Protein AF-A0A7S6UBM3-F1 (afdb_monomer)

InterPro domains:
  IPR003298 Apical membrane antigen 1 [PF02430] (1-133)
  IPR003298 Apical membrane antigen 1 [PR01361] (18-36)
  IPR003298 Apical membrane antigen 1 [PR01361] (62-84)
  IPR003298 Apical membrane antigen 1 [PR01361] (91-119)

Mean predicted aligned error: 8.39 Å

Secondary structure (DSSP, 8-state):
-----SS-EEEE-SSHHHHHHHHHHHS---S-SS---SS-HHHHHHHHHHTT-HHHHHHHHS-TTGGG-GGG--TT-S--EEEEETTTTEEEEE-SPP------TTEEEEETTS-SS-------GGGGTTT--

pLDDT: mean 85.7, std 14.26, range [44.44, 98.56]

Solvent-accessible surface area (backbone atoms only — not comparable to full-atom values): 8074 Å² total; per-residue (Å²): 136,86,75,80,80,92,68,63,50,78,39,83,19,93,47,63,46,52,31,30,50,53,20,41,75,50,24,48,53,63,65,71,96,70,80,87,78,89,66,58,47,64,56,35,37,56,51,14,62,75,66,69,32,63,68,43,38,48,48,49,78,39,61,70,68,56,78,71,38,74,89,37,61,36,87,77,52,32,28,37,32,29,42,32,31,71,81,78,27,33,21,37,33,27,65,69,86,80,90,71,84,81,97,49,94,55,52,45,83,44,34,46,85,49,68,53,75,74,78,87,84,78,74,68,61,76,81,43,55,87,74,68,120

Radius of gyration: 20.8 Å; Cα contacts (8 Å, |Δi|>4): 170; chains: 1; bounding box: 45×37×54 Å

Sequence (133 aa):
NCEDIPHVNEFSANDLFECNKLVFELSASDQPKQYEQHLTDYEKIKEGFKNKNASMIKSAFLPTGAFKADRYKSHGQGYNWGNYNRKTQKCEIFNVKPTCLINNSSYIATTALSHPIEVEHNFPCSLYKDEIK

Nearest PDB structures (foldseek):
  9evn-assembly1_A  TM=9.167E-01  e=9.186E-17  Plasmodium falciparum
  2z8v-assembly1_A  TM=7.721E-01  e=7.585E-17  Plasmodium falciparum 3D7
  5nqf-assembly1_A  TM=9.873E-01  e=3.463E-13  Plasmodium falciparum Vietnam Oak-Knoll (FVO)
  3srj-assembly2_B  TM=9.909E-01  e=1.165E-12  Plasmodium falciparum 3D7
  5nqg-assembly1_A  TM=9.593E-01  e=1.398E-10  Plasmodium vivax Sal-1

Structure (mmCIF, N/CA/C/O backbone):
data_AF-A0A7S6UBM3-F1
#
_entry.id   AF-A0A7S6UBM3-F1
#
loop_
_atom_site.group_PDB
_atom_site.id
_atom_site.type_symbol
_atom_site.label_atom_id
_atom_site.label_alt_id
_atom_site.label_comp_id
_atom_site.label_asym_id
_atom_site.label_entity_id
_atom_site.label_seq_id
_atom_site.pdbx_PDB_ins_code
_atom_site.Cartn_x
_atom_site.Cartn_y
_atom_site.Cartn_z
_atom_site.occupancy
_atom_site.B_iso_or_equiv
_atom_site.auth_seq_id
_atom_site.auth_comp_id
_atom_site.auth_asym_id
_atom_site.auth_atom_id
_atom_site.pdbx_PDB_model_num
ATOM 1 N N . ASN A 1 1 ? 6.024 -15.809 -18.622 1.00 81.06 1 ASN A N 1
ATOM 2 C CA . ASN A 1 1 ? 6.581 -14.452 -18.793 1.00 81.06 1 ASN A CA 1
ATOM 3 C C . ASN A 1 1 ? 5.957 -13.564 -17.727 1.00 81.06 1 ASN A C 1
ATOM 5 O O . ASN A 1 1 ? 4.763 -13.724 -17.504 1.00 81.06 1 ASN A O 1
ATOM 9 N N . CYS A 1 2 ? 6.731 -12.724 -17.034 1.00 86.50 2 CYS A N 1
ATOM 10 C CA . CYS A 1 2 ? 6.186 -11.779 -16.050 1.00 86.50 2 CYS A CA 1
ATOM 11 C C . CYS A 1 2 ? 5.892 -10.452 -16.756 1.00 86.50 2 CYS A C 1
ATOM 13 O O . CYS A 1 2 ? 6.772 -9.924 -17.433 1.00 86.50 2 CYS A O 1
ATOM 15 N N . GLU A 1 3 ? 4.663 -9.959 -16.635 1.00 91.81 3 GLU A N 1
ATOM 16 C CA . GLU A 1 3 ? 4.183 -8.754 -17.317 1.00 91.81 3 GLU A CA 1
ATOM 17 C C . GLU A 1 3 ? 3.822 -7.667 -16.301 1.00 91.81 3 GLU A C 1
ATOM 19 O O . GLU A 1 3 ? 3.574 -7.956 -15.126 1.00 91.81 3 GLU A O 1
ATOM 24 N N . ASP A 1 4 ? 3.811 -6.417 -16.761 1.00 91.75 4 ASP A N 1
ATOM 25 C CA . ASP A 1 4 ? 3.434 -5.268 -15.942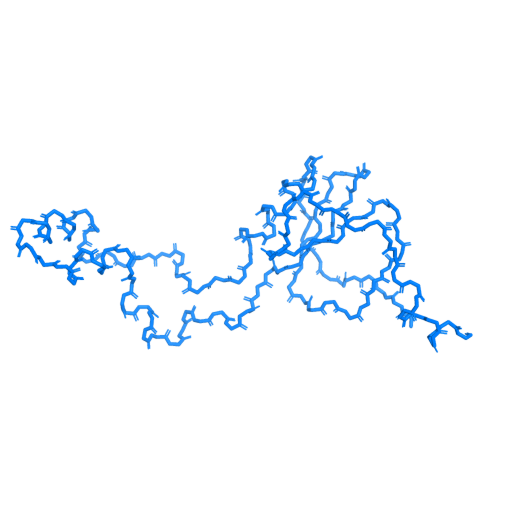 1.00 91.75 4 ASP A CA 1
ATOM 26 C C . ASP A 1 4 ? 1.966 -5.342 -15.495 1.00 91.75 4 ASP A C 1
ATOM 28 O O . ASP A 1 4 ? 1.117 -5.991 -16.114 1.00 91.75 4 ASP A O 1
ATOM 32 N N . ILE A 1 5 ? 1.644 -4.636 -14.409 1.00 94.12 5 ILE A N 1
ATOM 33 C CA . ILE A 1 5 ? 0.268 -4.550 -13.918 1.00 94.12 5 ILE A CA 1
ATOM 34 C C . ILE A 1 5 ? -0.579 -3.729 -14.911 1.00 94.12 5 ILE A C 1
ATOM 36 O O . ILE A 1 5 ? -0.249 -2.571 -15.160 1.00 94.12 5 ILE A O 1
ATOM 40 N N . PRO A 1 6 ? -1.702 -4.261 -15.441 1.00 87.69 6 PRO A N 1
ATOM 41 C CA . PRO A 1 6 ? -2.442 -3.603 -16.527 1.00 87.69 6 PRO A CA 1
ATOM 42 C C . PRO A 1 6 ? -3.066 -2.249 -16.165 1.00 87.69 6 PRO A C 1
ATOM 44 O O . PRO A 1 6 ? -3.206 -1.374 -17.018 1.00 87.69 6 PRO A O 1
ATOM 47 N N . HIS A 1 7 ? -3.485 -2.084 -14.908 1.00 92.38 7 HIS A N 1
ATOM 48 C CA . HIS A 1 7 ? -4.159 -0.882 -14.426 1.00 92.38 7 HIS A CA 1
ATOM 49 C C . HIS A 1 7 ? -3.550 -0.440 -13.098 1.00 92.38 7 HIS A C 1
ATOM 51 O O . HIS A 1 7 ? -3.675 -1.132 -12.086 1.00 92.38 7 HIS A O 1
ATOM 57 N N . VAL A 1 8 ? -2.914 0.730 -13.113 1.00 95.50 8 VAL A N 1
ATOM 58 C CA . VAL A 1 8 ? -2.301 1.364 -11.944 1.00 95.50 8 VAL A CA 1
ATOM 59 C C . VAL A 1 8 ? -2.774 2.810 -11.837 1.00 95.50 8 VAL A C 1
ATOM 61 O O . VAL A 1 8 ? -3.005 3.475 -12.847 1.00 95.50 8 VAL A O 1
ATOM 64 N N . ASN A 1 9 ? -2.903 3.301 -10.608 1.00 96.69 9 ASN A N 1
ATOM 65 C CA . ASN A 1 9 ? -3.085 4.721 -10.334 1.00 96.69 9 ASN A CA 1
ATOM 66 C C . ASN A 1 9 ? -1.727 5.314 -9.960 1.00 96.69 9 ASN A C 1
ATOM 68 O O . ASN A 1 9 ? -1.104 4.864 -8.999 1.00 96.69 9 ASN A O 1
ATOM 72 N N . GLU A 1 10 ? -1.267 6.309 -10.714 1.00 97.38 10 GLU A N 1
ATOM 73 C CA . GLU A 1 10 ? 0.030 6.940 -10.480 1.00 97.38 10 GLU A CA 1
ATOM 74 C C . GLU A 1 10 ? -0.102 8.172 -9.576 1.00 97.38 10 GLU A C 1
ATOM 76 O O . GLU A 1 10 ? -0.887 9.084 -9.841 1.00 97.38 10 GLU A O 1
ATOM 81 N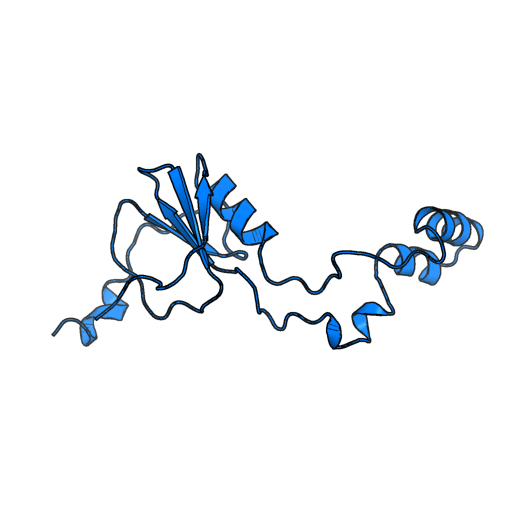 N . PHE A 1 11 ? 0.725 8.223 -8.535 1.00 97.94 11 PHE A N 1
ATOM 82 C CA . PHE A 1 11 ? 0.849 9.356 -7.622 1.00 97.94 11 PHE A CA 1
ATOM 83 C C . PHE A 1 11 ? 2.297 9.840 -7.574 1.00 97.94 11 PHE A C 1
ATOM 85 O O . PHE A 1 11 ? 3.229 9.062 -7.763 1.00 97.94 11 PHE A O 1
ATOM 92 N N . SER A 1 12 ? 2.513 11.125 -7.303 1.00 97.75 12 SER A N 1
ATOM 93 C CA . SER A 1 12 ? 3.859 11.628 -7.008 1.00 97.75 12 SER A CA 1
ATOM 94 C C . SER A 1 12 ? 4.252 11.260 -5.575 1.00 97.75 12 SER A C 1
ATOM 96 O O . SER A 1 12 ? 3.456 11.456 -4.659 1.00 97.75 12 SER A O 1
ATOM 98 N N . ALA A 1 13 ? 5.467 10.747 -5.392 1.00 97.62 13 ALA A N 1
ATOM 99 C CA . ALA A 1 13 ? 6.038 10.399 -4.094 1.00 97.62 13 ALA A CA 1
ATOM 100 C C . ALA A 1 13 ? 7.551 10.659 -4.106 1.00 97.62 13 ALA A C 1
ATOM 102 O O . ALA A 1 13 ? 8.285 10.099 -4.924 1.00 97.62 13 ALA A O 1
ATOM 103 N N . ASN A 1 14 ? 8.026 11.504 -3.197 1.00 97.25 14 ASN A N 1
ATOM 104 C CA . ASN A 1 14 ? 9.424 11.928 -3.139 1.00 97.25 14 ASN A CA 1
ATOM 105 C C . ASN A 1 14 ? 10.364 10.783 -2.748 1.00 97.25 14 ASN A C 1
ATOM 107 O O . ASN A 1 14 ? 11.500 10.736 -3.225 1.00 97.25 14 ASN A O 1
ATOM 111 N N . ASP A 1 15 ? 9.879 9.859 -1.917 1.00 97.62 15 ASP A N 1
ATOM 112 C CA . ASP A 1 15 ? 10.616 8.717 -1.385 1.00 97.62 15 ASP A CA 1
ATOM 113 C C . ASP A 1 15 ? 9.711 7.481 -1.175 1.00 97.62 15 ASP A C 1
ATOM 115 O O . ASP A 1 15 ? 8.503 7.489 -1.438 1.00 97.62 15 ASP A O 1
ATOM 119 N N . LEU A 1 16 ? 10.322 6.383 -0.712 1.00 97.81 16 LEU A N 1
ATOM 120 C CA . LEU A 1 16 ? 9.618 5.135 -0.404 1.00 97.81 16 LEU A CA 1
ATOM 121 C C . LEU A 1 16 ? 8.602 5.309 0.733 1.00 97.81 16 LEU A C 1
ATOM 123 O O . LEU A 1 16 ? 7.551 4.671 0.703 1.00 97.81 16 LEU A O 1
ATOM 127 N N . PHE A 1 17 ? 8.905 6.160 1.714 1.00 98.25 17 PHE A N 1
ATOM 128 C CA . PHE A 1 17 ? 8.049 6.392 2.871 1.00 98.25 17 PHE A CA 1
ATOM 129 C C . PHE A 1 17 ? 6.726 7.037 2.442 1.00 98.25 17 PHE A C 1
ATOM 131 O O . PHE A 1 17 ? 5.654 6.565 2.822 1.00 98.25 17 PHE A O 1
ATOM 138 N N . GLU A 1 18 ? 6.782 8.062 1.590 1.00 98.25 18 GLU A N 1
ATOM 139 C CA . GLU A 1 18 ? 5.599 8.699 1.014 1.00 98.25 18 GLU A CA 1
ATOM 140 C C . GLU A 1 18 ? 4.787 7.724 0.157 1.00 98.25 18 GLU A C 1
ATOM 142 O O . GLU A 1 18 ? 3.566 7.663 0.302 1.00 98.25 18 GLU A O 1
ATOM 147 N N . CYS A 1 19 ? 5.440 6.916 -0.687 1.00 98.50 19 CYS A N 1
ATOM 148 C CA . CYS A 1 19 ? 4.729 5.911 -1.479 1.00 98.50 19 CYS A CA 1
ATOM 149 C C . CYS A 1 19 ? 4.050 4.858 -0.587 1.00 98.50 19 CYS A C 1
ATOM 151 O O . CYS A 1 19 ? 2.872 4.561 -0.776 1.00 98.50 19 CYS A O 1
ATOM 153 N N . ASN A 1 20 ? 4.743 4.340 0.432 1.00 98.50 20 ASN A N 1
ATOM 154 C CA . ASN A 1 20 ? 4.168 3.385 1.382 1.00 98.50 20 ASN A CA 1
ATOM 155 C C . ASN A 1 20 ? 2.974 3.985 2.141 1.00 98.50 20 ASN A C 1
ATOM 157 O O . ASN A 1 20 ? 1.941 3.329 2.277 1.00 98.50 20 ASN A O 1
ATOM 161 N N . LYS A 1 21 ? 3.073 5.253 2.554 1.00 98.25 21 LYS A N 1
ATOM 162 C CA . LYS A 1 21 ? 1.971 5.983 3.189 1.00 98.25 21 LYS A CA 1
ATOM 163 C C . LYS A 1 21 ? 0.747 6.089 2.273 1.00 98.25 21 LYS A C 1
ATOM 165 O O . LYS A 1 21 ? -0.363 5.855 2.743 1.00 98.25 21 LYS A O 1
ATOM 170 N N . LEU A 1 22 ? 0.938 6.400 0.987 1.00 98.00 22 LEU A N 1
ATOM 171 C CA . LEU A 1 22 ? -0.154 6.457 0.005 1.00 98.00 22 LEU A CA 1
ATOM 172 C C . LEU A 1 22 ? -0.822 5.087 -0.185 1.00 98.00 22 LEU A C 1
ATOM 174 O O . LEU A 1 22 ? -2.049 5.000 -0.208 1.00 98.00 22 LEU A O 1
ATOM 178 N N . VAL A 1 23 ? -0.031 4.011 -0.272 1.00 97.94 23 VAL A N 1
ATOM 179 C CA . VAL A 1 23 ? -0.556 2.636 -0.352 1.00 97.94 23 VAL A CA 1
ATOM 180 C C . VAL A 1 23 ? -1.355 2.291 0.907 1.00 97.94 23 VAL A C 1
ATOM 182 O O . VAL A 1 23 ? -2.446 1.739 0.805 1.00 97.94 23 VAL A O 1
ATOM 185 N N . PHE A 1 24 ? -0.863 2.653 2.095 1.00 97.62 24 PHE A N 1
ATOM 186 C CA . PHE A 1 24 ? -1.573 2.429 3.356 1.00 97.62 24 PHE A CA 1
ATOM 187 C C . PHE A 1 24 ? -2.906 3.191 3.421 1.00 97.62 24 PHE A C 1
ATOM 189 O O . PHE A 1 24 ? -3.926 2.613 3.793 1.00 97.62 24 PHE A O 1
ATOM 196 N N . GLU A 1 25 ? -2.932 4.459 3.006 1.00 95.81 25 GLU A N 1
ATOM 197 C CA . GLU A 1 25 ? -4.144 5.291 3.008 1.00 95.81 25 GLU A CA 1
ATOM 198 C C . GLU A 1 25 ? -5.243 4.756 2.073 1.00 95.81 25 GLU A C 1
ATOM 200 O O . GLU A 1 25 ? -6.433 4.865 2.378 1.00 95.81 25 GLU A O 1
ATOM 205 N N . LEU A 1 26 ? -4.855 4.145 0.950 1.00 95.38 26 LEU A N 1
ATOM 206 C CA . LEU A 1 26 ? -5.773 3.578 -0.044 1.00 95.38 26 LEU A CA 1
ATOM 207 C C . LEU A 1 26 ? -6.064 2.080 0.162 1.00 95.38 26 LEU A C 1
ATOM 209 O O . LEU A 1 26 ? -6.846 1.488 -0.593 1.00 95.38 26 LEU A O 1
ATOM 213 N N . SER A 1 27 ? -5.442 1.465 1.166 1.00 96.38 27 SER A N 1
ATOM 214 C CA . SER A 1 27 ? -5.544 0.033 1.434 1.00 96.38 27 SER A CA 1
ATOM 215 C C . SER A 1 27 ? -6.941 -0.400 1.888 1.00 96.38 27 SER A C 1
ATOM 217 O O . SER A 1 27 ? -7.860 0.401 2.086 1.00 96.38 27 SER A O 1
ATOM 219 N N . ALA A 1 28 ? -7.115 -1.713 2.019 1.00 94.31 28 ALA A N 1
ATOM 220 C CA . ALA A 1 28 ? -8.326 -2.309 2.556 1.00 94.31 28 ALA A CA 1
ATOM 221 C C . ALA A 1 28 ? -8.679 -1.710 3.933 1.00 94.31 28 ALA A C 1
ATOM 223 O O . ALA A 1 28 ? -7.867 -1.723 4.856 1.00 94.31 28 ALA A O 1
ATOM 224 N N . SER A 1 29 ? -9.906 -1.207 4.077 1.00 90.00 29 SER A N 1
ATOM 225 C CA . SER A 1 29 ? -10.392 -0.602 5.317 1.00 90.00 29 SER A CA 1
ATOM 226 C C . SER A 1 29 ? -11.764 -1.147 5.673 1.00 90.00 29 SER A C 1
ATOM 228 O O . SER A 1 29 ? -12.679 -1.128 4.850 1.00 90.00 29 SER A O 1
ATOM 230 N N . ASP A 1 30 ? -11.900 -1.593 6.921 1.00 85.56 30 ASP A N 1
ATOM 231 C CA . ASP A 1 30 ? -13.167 -2.082 7.471 1.00 85.56 30 ASP A CA 1
ATOM 232 C C . ASP A 1 30 ? -14.024 -0.953 8.079 1.00 85.56 30 ASP A C 1
ATOM 234 O O . ASP A 1 30 ? -15.060 -1.178 8.713 1.00 85.56 30 ASP A O 1
ATOM 238 N N . GLN A 1 31 ? -13.559 0.290 7.933 1.00 76.00 31 GLN A N 1
ATOM 239 C CA . GLN A 1 31 ? -14.156 1.466 8.540 1.00 76.00 31 GLN A CA 1
ATOM 240 C C . GLN A 1 31 ? -14.956 2.261 7.495 1.00 76.00 31 GLN A C 1
ATOM 242 O O . GLN A 1 31 ? -14.427 2.596 6.431 1.00 76.00 31 GLN A O 1
ATOM 247 N N . PRO A 1 32 ? -16.222 2.623 7.774 1.00 71.88 32 PRO A N 1
ATOM 248 C CA . PRO A 1 32 ? -16.971 3.507 6.890 1.00 71.88 32 PRO A CA 1
ATOM 249 C C . PRO A 1 32 ? -16.308 4.890 6.814 1.00 71.88 32 PRO A C 1
ATOM 251 O O . PRO A 1 32 ? -15.922 5.458 7.832 1.00 71.88 32 PRO A O 1
ATOM 254 N N . LYS A 1 33 ? -16.231 5.469 5.606 1.00 66.12 33 LYS A N 1
ATOM 255 C CA . LYS A 1 33 ? -15.671 6.820 5.387 1.00 66.12 33 LYS A CA 1
ATOM 256 C C . LYS A 1 33 ? -16.503 7.941 6.024 1.00 66.12 33 LYS A C 1
ATOM 258 O O . LYS A 1 33 ? -15.998 9.041 6.220 1.00 66.12 33 LYS A O 1
ATOM 263 N N . GLN A 1 34 ? -17.777 7.680 6.313 1.00 61.09 34 GLN A N 1
ATOM 264 C CA . GLN A 1 34 ? -18.697 8.616 6.952 1.00 61.09 34 GLN A CA 1
ATOM 265 C C . GLN A 1 34 ? -19.436 7.906 8.083 1.00 61.09 34 GLN A C 1
ATOM 267 O O . GLN A 1 34 ? -19.985 6.821 7.889 1.00 61.09 34 GLN A O 1
ATOM 272 N N . TYR A 1 35 ? -19.447 8.529 9.257 1.00 59.34 35 TYR A N 1
ATOM 273 C CA . TYR A 1 35 ? -20.178 8.052 10.425 1.00 59.34 35 TYR A CA 1
ATOM 274 C C . TYR A 1 35 ? -21.526 8.765 10.531 1.00 59.34 35 TYR A C 1
ATOM 276 O O . TYR A 1 35 ? -21.574 9.994 10.502 1.00 59.34 35 TYR A O 1
ATOM 284 N N . GLU A 1 36 ? -22.617 8.010 10.681 1.00 55.22 36 GLU A N 1
ATOM 285 C CA . GLU A 1 36 ? -23.931 8.584 10.988 1.00 55.22 36 GLU A CA 1
ATOM 286 C C . GLU A 1 36 ? -23.935 9.137 12.425 1.00 55.22 36 GLU A C 1
ATOM 288 O O . GLU A 1 36 ? -23.714 8.412 13.400 1.00 55.22 36 GLU A O 1
ATOM 293 N N . GLN A 1 37 ? -24.161 10.446 12.561 1.00 56.69 37 GLN A N 1
ATOM 294 C CA . GLN A 1 37 ? -24.212 11.149 13.843 1.00 56.69 37 GLN A CA 1
ATOM 295 C C . GLN A 1 37 ? -25.637 11.150 14.409 1.00 56.69 37 GLN A C 1
ATOM 297 O O . GLN A 1 37 ? -26.474 11.944 13.990 1.00 56.69 37 GLN A O 1
ATOM 302 N N . HIS A 1 38 ? -25.896 10.316 15.418 1.00 57.25 38 HIS A N 1
ATOM 303 C CA . HIS A 1 38 ? -27.072 10.471 16.293 1.00 57.25 38 HIS A CA 1
ATOM 304 C C . HIS A 1 38 ? -26.722 11.003 17.699 1.00 57.25 38 HIS A C 1
ATOM 306 O O . HIS A 1 38 ? -27.592 11.519 18.389 1.00 57.25 38 HIS A O 1
ATOM 312 N N . LEU A 1 39 ? -25.449 10.927 18.100 1.00 59.62 39 LEU A N 1
ATOM 313 C CA . LEU A 1 39 ? -24.829 11.563 19.273 1.00 59.62 39 LEU A CA 1
ATOM 314 C C . LEU A 1 39 ? -23.359 11.757 18.919 1.00 59.62 39 LEU A C 1
ATOM 316 O O . LEU A 1 39 ? -22.743 10.826 18.386 1.00 59.62 39 LEU A O 1
ATOM 320 N N . THR A 1 40 ? -22.794 12.929 19.195 1.00 70.12 40 THR A N 1
ATOM 321 C CA . THR A 1 40 ? -21.370 13.138 18.928 1.00 70.12 40 THR A CA 1
ATOM 322 C C . THR A 1 40 ? -20.549 12.253 19.866 1.00 70.12 40 THR A C 1
ATOM 324 O O . THR A 1 40 ? -20.905 12.052 21.030 1.00 70.12 40 THR A O 1
ATOM 327 N N . ASP A 1 41 ? -19.438 11.699 19.385 1.00 72.38 41 ASP A N 1
ATOM 328 C CA . ASP A 1 41 ? -18.595 10.825 20.213 1.00 72.38 41 ASP A CA 1
ATOM 329 C C . ASP A 1 41 ? -18.081 11.547 21.469 1.00 72.38 41 ASP A C 1
ATOM 331 O O . ASP A 1 41 ? -17.906 10.937 22.523 1.00 72.38 41 ASP A O 1
ATOM 335 N N . TYR A 1 42 ? -17.970 12.875 21.400 1.00 77.69 42 TYR A N 1
ATOM 336 C CA . TYR A 1 42 ? -17.681 13.739 22.538 1.00 77.69 42 TYR A CA 1
ATOM 337 C C . TYR A 1 42 ? -18.724 13.642 23.666 1.00 77.69 42 TYR A C 1
ATOM 339 O O . TYR A 1 42 ? -18.358 13.527 24.837 1.00 77.69 42 TYR A O 1
ATOM 347 N N . GLU A 1 43 ? -20.019 13.646 23.341 1.00 80.38 43 GLU A N 1
ATOM 348 C CA . GLU A 1 43 ? -21.099 13.534 24.331 1.00 80.38 43 GLU A CA 1
ATOM 349 C C . GLU A 1 43 ? -21.106 12.151 24.985 1.00 80.38 43 GLU A C 1
ATOM 351 O O . GLU A 1 43 ? -21.169 12.055 26.212 1.00 80.38 43 GLU A O 1
ATOM 356 N N . LYS A 1 44 ? -20.915 11.087 24.191 1.00 77.25 44 LYS A N 1
ATOM 357 C CA . LYS A 1 44 ? -20.785 9.711 24.704 1.00 77.25 44 LYS A CA 1
ATOM 358 C C . LYS A 1 44 ? -19.601 9.567 25.658 1.00 77.25 44 LYS A C 1
ATOM 360 O O . LYS A 1 44 ? -19.715 8.903 26.686 1.00 77.25 44 LYS A O 1
ATOM 365 N N . ILE A 1 45 ? -18.463 10.187 25.345 1.00 83.12 45 ILE A N 1
ATOM 366 C CA . ILE A 1 45 ? -17.280 10.164 26.213 1.00 83.12 45 ILE A CA 1
ATOM 367 C C . ILE A 1 45 ? -17.569 10.926 27.510 1.00 83.12 45 ILE A C 1
ATOM 369 O O . ILE A 1 45 ? -17.359 10.389 28.598 1.00 83.12 45 ILE A O 1
ATOM 373 N N . LYS A 1 46 ? -18.096 12.152 27.414 1.00 86.00 46 LYS A N 1
ATOM 374 C CA . LYS A 1 46 ? -18.385 13.007 28.573 1.00 86.00 46 LYS A CA 1
ATOM 375 C C . LYS A 1 46 ? -19.390 12.359 29.529 1.00 86.00 46 LYS A C 1
ATOM 377 O O . LYS A 1 46 ?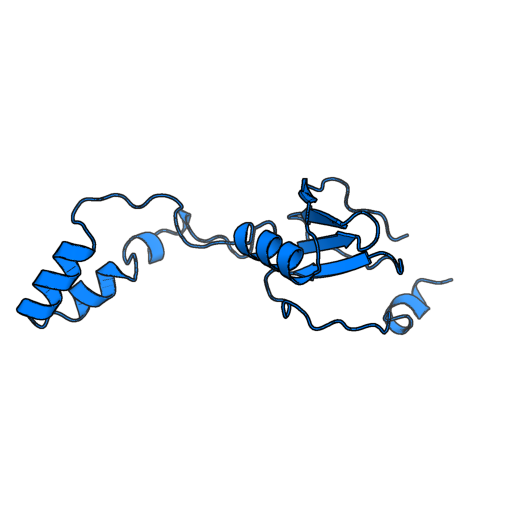 -19.145 12.309 30.736 1.00 86.00 46 LYS A O 1
ATOM 382 N N . GLU A 1 47 ? -20.496 11.835 29.008 1.00 84.19 47 GLU A N 1
ATOM 383 C CA . GLU A 1 47 ? -21.500 11.134 29.812 1.00 84.19 47 GLU A CA 1
ATOM 384 C C . GLU A 1 47 ? -21.007 9.770 30.295 1.00 84.19 47 GLU A C 1
ATOM 386 O O . GLU A 1 47 ? -21.256 9.396 31.441 1.00 84.19 47 GLU A O 1
ATOM 391 N N . GLY A 1 48 ? -20.247 9.053 29.468 1.00 85.06 48 GLY A N 1
ATOM 392 C CA . GLY A 1 48 ? -19.640 7.778 29.824 1.00 85.06 48 GLY A CA 1
ATOM 393 C C . GLY A 1 48 ? -18.690 7.897 31.015 1.00 85.06 48 GLY A C 1
ATOM 394 O O . GLY A 1 48 ? -18.785 7.101 31.950 1.00 85.06 48 GLY A O 1
ATOM 395 N N . PHE A 1 49 ? -17.834 8.923 31.044 1.00 87.44 49 PHE A N 1
ATOM 396 C CA . PHE A 1 49 ? -16.970 9.206 32.195 1.00 87.44 49 PHE A CA 1
ATOM 397 C C . PHE A 1 49 ? -17.774 9.651 33.421 1.00 87.44 49 PHE A C 1
ATOM 399 O O . PHE A 1 49 ? -17.542 9.130 34.514 1.00 87.44 49 PHE A O 1
ATOM 406 N N . LYS A 1 50 ? -18.758 10.547 33.247 1.00 91.12 50 LYS A N 1
ATOM 407 C CA . LYS A 1 50 ? -19.633 11.016 34.338 1.00 91.12 50 LYS A CA 1
ATOM 408 C C . LYS A 1 50 ? -20.380 9.861 35.016 1.00 91.12 50 LYS A C 1
ATOM 410 O O . LYS A 1 50 ? -20.472 9.827 36.240 1.00 91.12 50 LYS A O 1
ATOM 415 N N . ASN A 1 51 ? -20.870 8.906 34.228 1.00 90.19 51 ASN A N 1
ATOM 416 C CA . ASN A 1 51 ? -21.705 7.798 34.693 1.00 90.19 51 ASN A CA 1
ATOM 417 C C . ASN A 1 51 ? -20.916 6.498 34.943 1.00 90.19 51 ASN A C 1
ATOM 419 O O . ASN A 1 51 ? -21.525 5.461 35.197 1.00 90.19 51 ASN A O 1
ATOM 423 N N . LYS A 1 52 ? -19.576 6.523 34.844 1.00 88.06 52 LYS A N 1
ATOM 424 C CA . LYS A 1 52 ? -18.699 5.332 34.911 1.00 88.06 52 LYS A CA 1
ATOM 425 C C . LYS A 1 52 ? -19.132 4.204 33.957 1.00 88.06 52 LYS A C 1
ATOM 427 O O . LYS A 1 52 ? -18.950 3.021 34.241 1.00 88.06 52 LYS A O 1
ATOM 432 N N . ASN A 1 53 ? -19.693 4.563 32.802 1.00 85.25 53 ASN A N 1
ATOM 433 C CA . ASN A 1 53 ? -20.170 3.620 31.799 1.00 85.25 53 ASN A CA 1
ATOM 434 C C . ASN A 1 53 ? -19.068 3.327 30.770 1.00 85.25 53 ASN A C 1
ATOM 436 O O . ASN A 1 53 ? -18.963 3.971 29.724 1.00 85.25 53 ASN A O 1
ATOM 440 N N . ALA A 1 54 ? -18.260 2.306 31.060 1.00 83.75 54 ALA A N 1
ATOM 441 C CA . ALA A 1 54 ? -17.177 1.868 30.182 1.00 83.75 54 ALA A CA 1
ATOM 442 C C . ALA A 1 54 ? -17.662 1.432 28.788 1.00 83.75 54 ALA A C 1
ATOM 444 O O . ALA A 1 54 ? -16.933 1.593 27.813 1.00 83.75 54 ALA A O 1
ATOM 445 N N . SER A 1 55 ? -18.884 0.901 28.669 1.00 81.00 55 SER A N 1
ATOM 446 C CA . SER A 1 55 ? -19.446 0.504 27.372 1.00 81.00 55 SER A CA 1
ATOM 447 C C . SER A 1 55 ? -19.707 1.717 26.482 1.00 81.00 55 SER A C 1
ATOM 449 O O . SER A 1 55 ? -19.423 1.676 25.287 1.00 81.00 55 SER A O 1
ATOM 451 N N . MET A 1 56 ? -20.209 2.807 27.066 1.00 76.44 56 MET A N 1
ATOM 452 C CA . MET A 1 56 ? -20.477 4.053 26.350 1.00 76.44 56 MET A CA 1
ATOM 453 C C . MET A 1 56 ? -19.176 4.707 25.867 1.00 76.44 56 MET A C 1
ATOM 455 O O . MET A 1 56 ? -19.076 5.059 24.694 1.00 76.44 56 MET A O 1
ATOM 459 N N . ILE A 1 57 ? -18.145 4.745 26.721 1.00 78.38 57 ILE A N 1
ATOM 460 C CA . ILE A 1 57 ? -16.803 5.227 26.351 1.00 78.38 57 ILE A CA 1
ATOM 461 C C . ILE A 1 57 ? -16.231 4.385 25.203 1.00 78.38 57 ILE A C 1
ATOM 463 O O . ILE A 1 57 ? -15.782 4.931 24.202 1.00 78.38 57 ILE A O 1
ATOM 467 N N . LYS A 1 58 ? -16.295 3.049 25.300 1.00 79.25 58 LYS A N 1
ATOM 468 C CA . LYS A 1 58 ? -15.797 2.149 24.245 1.00 79.25 58 LYS A CA 1
ATOM 469 C C . LYS A 1 58 ? -16.538 2.336 22.920 1.00 79.25 58 LYS A C 1
ATOM 471 O O . LYS A 1 58 ? -15.906 2.303 21.872 1.00 79.25 58 LYS A O 1
ATOM 476 N N . SER A 1 59 ? -17.849 2.571 22.958 1.00 75.56 59 SER A N 1
ATOM 477 C CA . SER A 1 59 ? -18.672 2.753 21.753 1.00 75.56 59 SER A CA 1
ATOM 478 C C . SER A 1 59 ? -18.424 4.062 20.995 1.00 75.56 59 SER A C 1
ATOM 480 O O . SER A 1 59 ? -18.847 4.183 19.850 1.00 75.56 59 SER A O 1
ATOM 482 N N . ALA A 1 60 ? -17.758 5.034 21.624 1.00 76.12 60 ALA A N 1
ATOM 483 C CA . ALA A 1 60 ? -17.333 6.268 20.967 1.00 76.12 60 ALA A CA 1
ATOM 484 C C . ALA A 1 60 ? -16.107 6.051 20.061 1.00 76.12 60 ALA A C 1
ATOM 486 O O . ALA A 1 60 ? -15.926 6.772 19.091 1.00 76.12 60 ALA A O 1
ATOM 487 N N . PHE A 1 61 ? -15.276 5.046 20.359 1.00 75.88 61 PHE A N 1
ATOM 488 C CA . PHE A 1 61 ? -14.090 4.704 19.561 1.00 75.88 61 PHE A CA 1
ATOM 489 C C . PHE A 1 61 ? -14.308 3.480 18.667 1.00 75.88 61 PHE A C 1
ATOM 491 O O . PHE A 1 61 ? -13.666 3.338 17.632 1.00 75.88 61 PHE A O 1
ATOM 498 N N . LEU A 1 62 ? -15.204 2.578 19.073 1.00 73.75 62 LEU A N 1
ATOM 499 C CA . LEU A 1 62 ? -15.528 1.355 18.351 1.00 73.75 62 LEU A CA 1
ATOM 500 C C . LEU A 1 62 ? -16.964 1.447 17.829 1.00 73.75 62 LEU A C 1
ATOM 502 O O . LEU A 1 62 ? -17.897 1.366 18.635 1.00 73.75 62 LEU A O 1
ATOM 506 N N . PRO A 1 63 ? -17.181 1.564 16.508 1.00 65.56 63 PRO A N 1
ATOM 507 C CA . PRO A 1 63 ? -18.520 1.581 15.931 1.00 65.56 63 PR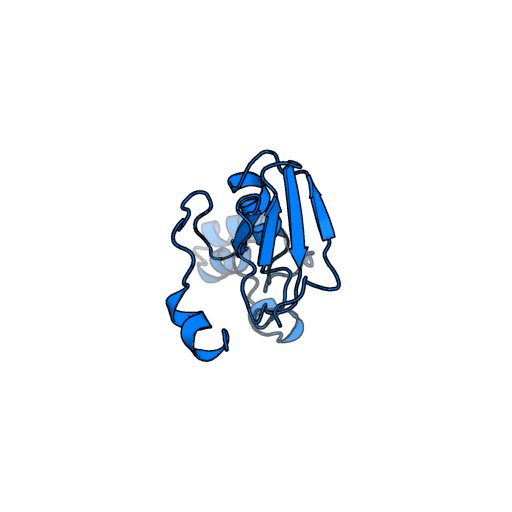O A CA 1
ATOM 508 C C . PRO A 1 63 ? -19.156 0.187 16.034 1.00 65.56 63 PRO A C 1
ATOM 510 O O . PRO A 1 63 ? -19.127 -0.612 15.102 1.00 65.56 63 PRO A O 1
ATOM 513 N N . THR A 1 64 ? -19.744 -0.122 17.191 1.00 60.12 64 THR A N 1
ATOM 514 C CA . THR A 1 64 ? -20.319 -1.437 17.535 1.00 60.12 64 THR A CA 1
ATOM 515 C C . THR A 1 64 ? -21.386 -1.919 16.548 1.00 60.12 64 THR A C 1
ATOM 517 O O . THR A 1 64 ? -21.556 -3.127 16.381 1.00 60.12 64 THR A O 1
ATOM 520 N N . GLY A 1 65 ? -22.076 -0.996 15.868 1.00 56.38 65 GLY A N 1
ATOM 521 C CA . GLY A 1 65 ? -22.997 -1.295 14.767 1.00 56.38 65 GLY A CA 1
ATOM 522 C C . GLY A 1 65 ? -22.297 -1.666 13.453 1.00 56.38 65 GLY A C 1
ATOM 523 O O . GLY A 1 65 ? -22.738 -2.593 12.779 1.00 56.38 65 GLY A O 1
ATOM 524 N N . ALA A 1 66 ? -21.172 -1.021 13.121 1.00 52.66 66 ALA A N 1
ATOM 525 C CA . ALA A 1 66 ? -20.394 -1.321 11.915 1.00 52.66 66 ALA A CA 1
ATOM 526 C C . ALA A 1 66 ? -19.715 -2.698 12.002 1.00 52.66 66 ALA A C 1
ATOM 528 O O . ALA A 1 66 ? -19.708 -3.430 11.021 1.00 52.66 66 ALA A O 1
ATOM 529 N N . PHE A 1 67 ? -19.265 -3.110 13.195 1.00 53.50 67 PHE A N 1
ATOM 530 C CA . PHE A 1 67 ? -18.717 -4.458 13.426 1.00 53.50 67 PHE A CA 1
ATOM 531 C C . PHE A 1 67 ? -19.722 -5.595 13.173 1.00 53.50 67 PHE A C 1
ATOM 533 O O . PHE A 1 67 ? -19.315 -6.720 12.883 1.00 53.50 67 PHE A O 1
ATOM 540 N N . LYS A 1 68 ? -21.030 -5.328 13.302 1.00 53.50 68 LYS A N 1
ATOM 541 C CA . LYS A 1 68 ? -22.096 -6.325 13.101 1.00 53.50 68 LYS A CA 1
ATOM 542 C C . LYS A 1 68 ? -22.621 -6.379 11.667 1.00 53.50 68 LYS A C 1
ATOM 544 O O . LYS A 1 68 ? -23.295 -7.344 11.323 1.00 53.50 68 LYS A O 1
ATOM 549 N N . ALA A 1 69 ? -22.335 -5.372 10.845 1.00 60.16 69 ALA A N 1
ATOM 550 C CA . ALA A 1 69 ? -22.776 -5.321 9.461 1.00 60.16 69 ALA A CA 1
ATOM 551 C C . ALA A 1 69 ? -21.646 -5.800 8.539 1.00 60.16 69 ALA A C 1
ATOM 553 O O . ALA A 1 69 ? -20.634 -5.120 8.390 1.00 60.16 69 ALA A O 1
ATOM 554 N N . ASP A 1 70 ? -21.840 -6.934 7.857 1.00 65.19 70 ASP A N 1
ATOM 555 C CA . ASP A 1 70 ? -20.887 -7.446 6.851 1.00 65.19 70 ASP A CA 1
ATOM 556 C C . ASP A 1 70 ? -20.601 -6.442 5.723 1.00 65.19 70 ASP A C 1
ATOM 558 O O . ASP A 1 70 ? -19.586 -6.534 5.044 1.00 65.19 70 ASP A O 1
ATOM 562 N N . ARG A 1 71 ? -21.463 -5.431 5.566 1.00 68.69 71 ARG A N 1
ATOM 563 C CA . ARG A 1 71 ? -21.353 -4.371 4.560 1.00 68.69 71 ARG A CA 1
ATOM 564 C C . ARG A 1 71 ? -20.031 -3.595 4.600 1.00 68.69 71 ARG A C 1
ATOM 566 O O . ARG A 1 71 ? -19.639 -3.062 3.568 1.00 68.69 71 ARG A O 1
ATOM 573 N N . TYR A 1 72 ? -19.382 -3.491 5.759 1.00 73.00 72 TYR A N 1
ATOM 574 C CA . TYR A 1 72 ? -18.144 -2.717 5.901 1.00 73.00 72 TYR A CA 1
ATOM 575 C C . TYR A 1 72 ? -16.887 -3.580 5.954 1.00 73.00 72 TYR A C 1
ATOM 577 O O . TYR A 1 72 ? -15.808 -3.027 6.069 1.00 73.00 72 TYR A O 1
ATOM 585 N N . LYS A 1 73 ? -16.991 -4.909 5.853 1.00 84.06 73 LYS A N 1
ATOM 586 C CA . LYS A 1 73 ? -15.817 -5.789 5.857 1.00 84.06 73 LYS A CA 1
ATOM 587 C C . LYS A 1 73 ? -15.164 -5.775 4.477 1.00 84.06 73 LYS A C 1
ATOM 589 O O . LYS A 1 73 ? -15.750 -6.233 3.500 1.00 84.06 73 LYS A O 1
ATOM 594 N N . SER A 1 74 ? -13.934 -5.283 4.399 1.00 88.38 74 SER A N 1
ATOM 595 C CA . SER A 1 74 ? -13.139 -5.245 3.167 1.00 88.38 74 SER A CA 1
ATOM 596 C C . SER A 1 74 ? -12.715 -6.635 2.698 1.00 88.38 74 SER A C 1
ATOM 598 O O . SER A 1 74 ? -12.447 -6.834 1.517 1.00 88.38 74 SER A O 1
ATOM 600 N N . HIS A 1 75 ? -12.601 -7.598 3.621 1.00 92.06 75 HIS A N 1
ATOM 601 C CA . HIS A 1 75 ? -12.015 -8.916 3.358 1.00 92.06 75 HIS A CA 1
ATOM 602 C C . HIS A 1 75 ? -10.608 -8.834 2.733 1.00 92.06 75 HIS A C 1
ATOM 604 O O . HIS A 1 75 ? -10.219 -9.690 1.938 1.00 92.06 75 HIS A O 1
ATOM 610 N N . GLY A 1 76 ? -9.850 -7.785 3.074 1.00 92.06 76 GLY A N 1
ATOM 611 C CA . GLY A 1 76 ? -8.531 -7.524 2.504 1.00 92.06 76 GLY A CA 1
ATOM 612 C C . GLY A 1 76 ? -8.565 -6.989 1.070 1.00 92.06 76 GLY A C 1
ATOM 613 O O . GLY A 1 76 ? -7.514 -6.889 0.446 1.00 92.06 76 GLY A O 1
ATOM 614 N N . GLN A 1 77 ? -9.732 -6.636 0.525 1.00 93.25 77 GLN A N 1
ATOM 615 C CA . GLN A 1 77 ? -9.846 -6.011 -0.792 1.00 93.25 77 GLN A CA 1
ATOM 616 C C . GLN A 1 77 ? -9.578 -4.507 -0.692 1.00 93.25 77 GLN A C 1
ATOM 618 O O . GLN A 1 77 ? -10.251 -3.787 0.043 1.00 93.25 77 GLN A O 1
ATOM 623 N N . GLY A 1 78 ? -8.591 -4.033 -1.448 1.00 94.31 78 GLY A N 1
ATOM 624 C CA . GLY A 1 78 ? -8.173 -2.636 -1.454 1.00 94.31 78 GLY A CA 1
ATOM 625 C C . GLY A 1 78 ? -6.946 -2.421 -2.332 1.00 94.31 78 GLY A C 1
ATOM 626 O O . GLY A 1 78 ? -6.418 -3.366 -2.923 1.00 94.31 78 GLY A O 1
ATOM 627 N N . TYR A 1 79 ? -6.491 -1.174 -2.419 1.00 97.50 79 TYR A N 1
ATOM 628 C CA . TYR A 1 79 ? -5.264 -0.814 -3.126 1.00 97.50 79 TYR A CA 1
ATOM 629 C C . TYR A 1 79 ? -4.051 -1.122 -2.243 1.00 97.50 79 TYR A C 1
ATOM 631 O O . TYR A 1 79 ? -3.440 -0.238 -1.655 1.00 97.50 79 TYR A O 1
ATOM 639 N N . ASN A 1 80 ? -3.760 -2.411 -2.080 1.00 98.19 80 ASN A N 1
ATOM 640 C CA . ASN A 1 80 ? -2.834 -2.895 -1.054 1.00 98.19 80 ASN A CA 1
ATOM 641 C C . ASN A 1 80 ? -1.370 -2.946 -1.503 1.00 98.19 80 ASN A C 1
ATOM 643 O O . ASN A 1 80 ? -0.498 -3.247 -0.684 1.00 98.19 80 ASN A O 1
ATOM 647 N N . TRP A 1 81 ? -1.102 -2.709 -2.786 1.00 98.56 81 TRP A N 1
ATOM 648 C CA . TRP A 1 81 ? 0.212 -2.873 -3.399 1.00 98.56 81 TRP A CA 1
ATOM 649 C C . TRP A 1 81 ? 0.612 -1.604 -4.144 1.00 98.56 81 TRP A C 1
ATOM 651 O O . TRP A 1 81 ? -0.234 -0.935 -4.741 1.00 98.56 81 TRP A O 1
ATOM 661 N N . GLY A 1 82 ? 1.908 -1.302 -4.134 1.00 98.12 82 GLY A N 1
ATOM 662 C CA . GLY A 1 82 ? 2.470 -0.210 -4.911 1.00 98.12 82 GLY A CA 1
ATOM 663 C C . GLY A 1 82 ? 3.873 -0.508 -5.428 1.00 98.12 82 GLY A C 1
ATOM 664 O O . GLY A 1 82 ? 4.677 -1.152 -4.752 1.00 98.12 82 GLY A O 1
ATOM 665 N N . ASN A 1 83 ? 4.173 0.003 -6.618 1.00 98.38 83 ASN A N 1
ATOM 666 C CA . ASN A 1 83 ? 5.510 0.018 -7.198 1.00 98.38 83 ASN A CA 1
ATOM 667 C C . ASN A 1 83 ? 6.055 1.448 -7.130 1.00 98.38 83 ASN A C 1
ATOM 669 O O . ASN A 1 83 ? 5.544 2.360 -7.781 1.00 98.38 83 ASN A O 1
ATOM 673 N N . TYR A 1 84 ? 7.092 1.659 -6.322 1.00 98.44 84 TYR A N 1
ATOM 674 C CA . TYR A 1 84 ? 7.751 2.952 -6.197 1.00 98.44 84 TYR A CA 1
ATOM 675 C C . TYR A 1 84 ? 8.902 3.073 -7.196 1.00 98.44 84 TYR A C 1
ATOM 677 O O . TYR A 1 84 ? 9.903 2.364 -7.077 1.00 98.44 84 TYR A O 1
ATOM 685 N N . ASN A 1 85 ? 8.796 3.998 -8.147 1.00 97.94 85 ASN A N 1
ATOM 686 C CA . ASN A 1 85 ? 9.857 4.330 -9.087 1.00 97.94 85 ASN A CA 1
ATOM 687 C C . ASN A 1 85 ? 10.735 5.457 -8.527 1.00 97.94 85 ASN A C 1
ATOM 689 O O . ASN A 1 85 ? 10.353 6.630 -8.495 1.00 97.94 85 ASN A O 1
ATOM 693 N N . ARG A 1 86 ? 11.966 5.107 -8.149 1.00 96.69 86 ARG A N 1
ATOM 694 C CA . ARG A 1 86 ? 12.943 6.029 -7.549 1.00 96.69 86 ARG A CA 1
ATOM 695 C C . ARG A 1 86 ? 13.467 7.082 -8.524 1.00 96.69 86 ARG A C 1
ATOM 697 O O . ARG A 1 86 ? 13.999 8.094 -8.083 1.00 96.69 86 ARG A O 1
ATOM 704 N N . LYS A 1 87 ? 13.388 6.829 -9.836 1.00 97.12 87 LYS A N 1
ATOM 705 C CA . LYS A 1 87 ? 13.894 7.747 -10.870 1.00 97.12 87 LYS A CA 1
ATOM 706 C C . LYS A 1 87 ? 12.880 8.826 -11.211 1.00 97.12 87 LYS A C 1
ATOM 708 O O . LYS A 1 87 ? 13.261 9.976 -11.383 1.00 97.12 87 LYS A O 1
ATOM 713 N N . THR A 1 88 ? 11.613 8.448 -11.335 1.00 97.62 88 THR A N 1
ATOM 714 C CA . THR A 1 88 ? 10.533 9.380 -11.684 1.00 97.62 88 THR A CA 1
ATOM 715 C C . THR A 1 88 ? 9.838 9.964 -10.459 1.00 97.62 88 THR A C 1
ATOM 717 O O . THR A 1 88 ? 9.054 10.896 -10.615 1.00 97.62 88 THR A O 1
ATOM 720 N N . GLN A 1 89 ? 10.129 9.443 -9.258 1.00 97.94 89 GLN A N 1
ATOM 721 C CA . GLN A 1 89 ? 9.461 9.816 -8.006 1.00 97.94 89 GLN A CA 1
ATOM 722 C C . GLN A 1 89 ? 7.945 9.597 -8.098 1.00 97.94 89 GLN A C 1
ATOM 724 O O . GLN A 1 89 ? 7.131 10.444 -7.723 1.00 97.94 89 GLN A O 1
ATOM 729 N N . LYS A 1 90 ? 7.572 8.440 -8.655 1.00 98.31 90 LYS A N 1
ATOM 730 C CA . LYS A 1 90 ? 6.185 8.019 -8.863 1.00 98.31 90 LYS A CA 1
ATOM 731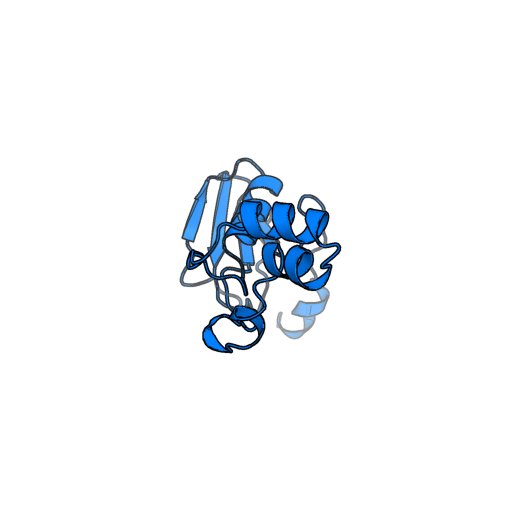 C C . LYS A 1 90 ? 5.874 6.749 -8.089 1.00 98.31 90 LYS A C 1
ATOM 733 O O . LYS A 1 90 ? 6.711 5.859 -7.981 1.00 98.31 90 LYS A O 1
ATOM 738 N N . CYS A 1 91 ? 4.664 6.684 -7.557 1.00 98.38 91 CYS A N 1
ATOM 739 C CA . CYS A 1 91 ? 4.106 5.551 -6.841 1.00 98.38 91 CYS A CA 1
ATOM 740 C C . CYS A 1 91 ? 2.919 5.018 -7.647 1.00 98.38 91 CYS A C 1
ATOM 742 O O . CYS A 1 91 ? 1.891 5.687 -7.763 1.00 98.38 91 CYS A O 1
ATOM 744 N N . GLU A 1 92 ? 3.080 3.840 -8.237 1.00 98.44 92 GLU A N 1
ATOM 745 C CA . GLU A 1 92 ? 2.060 3.162 -9.035 1.00 98.44 92 GLU A CA 1
ATOM 746 C C . GLU A 1 92 ? 1.284 2.213 -8.117 1.00 98.44 92 GLU A C 1
ATOM 748 O O . GLU A 1 92 ? 1.800 1.169 -7.721 1.00 98.44 92 GLU A O 1
ATOM 753 N N . ILE A 1 93 ? 0.060 2.576 -7.740 1.00 98.38 93 ILE A N 1
ATOM 754 C CA . ILE A 1 93 ? -0.737 1.852 -6.743 1.00 98.38 93 ILE A CA 1
ATOM 755 C C . ILE A 1 93 ? -1.839 1.045 -7.437 1.00 98.38 93 ILE A C 1
ATOM 757 O O . ILE A 1 93 ? -2.525 1.550 -8.329 1.00 98.38 93 ILE A O 1
ATOM 761 N N . PHE A 1 94 ? -2.049 -0.201 -7.007 1.00 98.31 94 PHE A N 1
ATOM 762 C CA . PHE A 1 94 ? -3.012 -1.119 -7.618 1.00 98.31 94 PHE A CA 1
ATOM 763 C C . PHE A 1 94 ? -3.696 -2.041 -6.598 1.00 98.31 94 PHE A C 1
ATOM 765 O O . PHE A 1 94 ? -3.270 -2.179 -5.451 1.00 98.31 94 PHE A O 1
ATOM 772 N N . ASN A 1 95 ? -4.802 -2.660 -7.022 1.00 97.00 95 ASN A N 1
ATOM 773 C CA . ASN A 1 95 ? -5.688 -3.484 -6.190 1.00 97.00 95 ASN A CA 1
ATOM 774 C C . ASN A 1 95 ? -5.799 -4.950 -6.652 1.00 97.00 95 ASN A C 1
ATOM 776 O O . ASN A 1 95 ? -6.641 -5.696 -6.150 1.00 97.00 95 ASN A O 1
ATOM 780 N N . VAL A 1 96 ? -4.957 -5.373 -7.594 1.00 96.00 96 VAL A N 1
ATOM 781 C CA . VAL A 1 96 ? -4.849 -6.770 -8.030 1.00 96.00 96 VAL A CA 1
ATOM 782 C C . VAL A 1 96 ? -3.655 -7.439 -7.358 1.00 96.00 96 VAL A C 1
ATOM 784 O O . VAL A 1 96 ? -2.581 -6.855 -7.254 1.00 96.00 96 VAL A O 1
ATOM 787 N N . LYS A 1 97 ? -3.827 -8.683 -6.905 1.00 95.62 97 LYS A N 1
ATOM 788 C CA . LYS A 1 97 ? -2.733 -9.446 -6.294 1.00 95.62 97 LYS A CA 1
ATOM 789 C C . LYS A 1 97 ? -1.640 -9.715 -7.348 1.00 95.62 97 LYS A C 1
ATOM 791 O O . LYS A 1 97 ? -1.946 -10.397 -8.328 1.00 95.62 97 LYS A O 1
ATOM 796 N N . PRO A 1 98 ? -0.384 -9.271 -7.146 1.00 95.06 98 PRO A N 1
ATOM 797 C CA . PRO A 1 98 ? 0.704 -9.572 -8.072 1.00 95.06 98 PRO A CA 1
ATOM 798 C C . PRO A 1 98 ? 1.071 -11.061 -8.003 1.00 95.06 98 PRO A C 1
ATOM 800 O O . PRO A 1 98 ? 1.019 -11.680 -6.935 1.00 95.06 98 PRO A O 1
ATOM 803 N N . THR A 1 99 ? 1.443 -11.643 -9.143 1.00 93.38 99 THR A N 1
ATOM 804 C CA . THR A 1 99 ? 1.781 -13.076 -9.262 1.00 93.38 99 THR A CA 1
ATOM 805 C C . THR A 1 99 ? 3.257 -13.339 -9.548 1.00 93.38 99 THR A C 1
ATOM 807 O O . THR A 1 99 ? 3.678 -14.489 -9.511 1.00 93.38 99 THR A O 1
ATOM 810 N N . CYS A 1 100 ? 4.040 -12.298 -9.826 1.00 91.88 100 CYS A N 1
ATOM 811 C CA . CYS A 1 100 ? 5.470 -12.377 -10.106 1.00 91.88 100 CYS A CA 1
ATOM 812 C C . CYS A 1 100 ? 6.157 -11.043 -9.764 1.00 91.88 100 CYS A C 1
ATOM 814 O O . CYS A 1 100 ? 5.491 -10.058 -9.439 1.00 91.88 100 CYS A O 1
ATOM 816 N N . LEU A 1 101 ? 7.490 -11.021 -9.810 1.00 92.44 101 LEU A N 1
ATOM 817 C CA . LEU A 1 101 ? 8.322 -9.833 -9.619 1.00 92.44 101 LEU A CA 1
ATOM 818 C C . LEU A 1 101 ? 9.167 -9.602 -10.873 1.00 92.44 101 LEU A C 1
ATOM 820 O O . LEU A 1 101 ? 9.780 -10.535 -11.391 1.00 92.44 101 LEU A O 1
ATOM 824 N N . ILE A 1 102 ? 9.249 -8.351 -11.320 1.00 91.81 102 ILE A N 1
ATOM 825 C CA . ILE A 1 102 ? 10.128 -7.936 -12.416 1.00 91.81 102 ILE A CA 1
ATOM 826 C C . ILE A 1 102 ? 11.411 -7.374 -11.807 1.00 91.81 102 ILE A C 1
ATOM 828 O O . ILE A 1 102 ? 11.372 -6.495 -10.946 1.00 91.81 102 ILE A O 1
ATOM 832 N N . ASN A 1 103 ? 12.563 -7.873 -12.252 1.00 92.25 103 ASN A N 1
ATOM 833 C CA . ASN A 1 103 ? 13.850 -7.367 -11.790 1.00 92.25 103 ASN A CA 1
ATOM 834 C C . ASN A 1 103 ? 14.166 -6.018 -12.459 1.00 92.25 103 ASN A C 1
ATOM 836 O O . ASN A 1 103 ? 14.706 -5.974 -13.565 1.00 92.25 103 ASN A O 1
ATOM 840 N N . ASN A 1 104 ? 13.823 -4.917 -11.789 1.00 93.75 104 ASN A N 1
ATOM 841 C CA . ASN A 1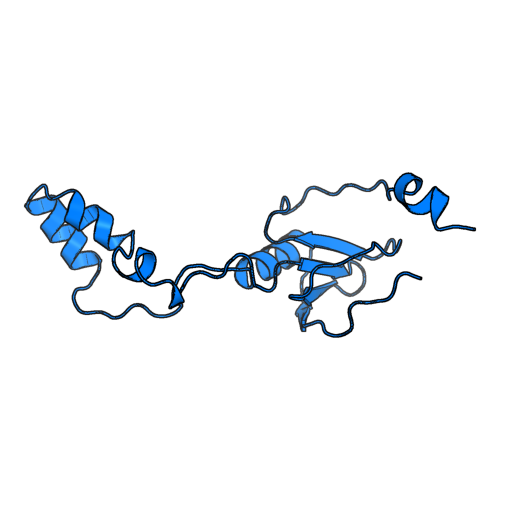 104 ? 14.127 -3.561 -12.237 1.00 93.75 104 ASN A CA 1
ATOM 842 C C . ASN A 1 104 ? 14.715 -2.732 -11.091 1.00 93.75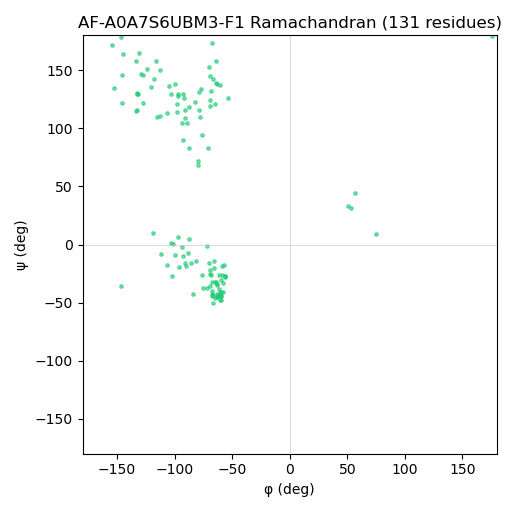 104 ASN A C 1
ATOM 844 O O . ASN A 1 104 ? 14.037 -2.414 -10.119 1.00 93.75 104 ASN A O 1
ATOM 848 N N . SER A 1 105 ? 15.972 -2.312 -11.241 1.00 93.31 105 SER A N 1
ATOM 849 C CA . SER A 1 105 ? 16.714 -1.559 -10.218 1.00 93.31 105 SER A CA 1
ATOM 850 C C . SER A 1 105 ? 16.157 -0.164 -9.918 1.00 93.31 105 SER A C 1
ATOM 852 O O . SER A 1 105 ? 16.534 0.453 -8.920 1.00 93.31 105 SER A O 1
ATOM 854 N N . SER A 1 106 ? 15.276 0.355 -10.777 1.00 96.44 106 SER A N 1
ATOM 855 C CA . SER A 1 106 ? 14.630 1.659 -10.583 1.00 96.44 106 SER A CA 1
ATOM 856 C C . SER A 1 106 ? 13.436 1.580 -9.628 1.00 96.44 106 SER A C 1
ATOM 858 O O . SER A 1 106 ? 12.968 2.624 -9.176 1.00 96.44 106 SER A O 1
ATOM 860 N N . TYR A 1 107 ? 12.959 0.370 -9.327 1.00 97.44 107 TYR A N 1
ATOM 861 C CA . TYR A 1 107 ? 11.720 0.135 -8.602 1.00 97.44 107 TYR A CA 1
ATOM 862 C C . TYR A 1 107 ? 11.943 -0.476 -7.219 1.00 97.44 107 TYR A C 1
ATOM 864 O O . TYR A 1 107 ? 12.886 -1.231 -6.989 1.00 97.44 107 TYR A O 1
ATOM 872 N N . ILE A 1 108 ? 11.032 -0.157 -6.303 1.00 97.88 108 ILE A N 1
ATOM 873 C CA . ILE A 1 108 ? 10.857 -0.837 -5.020 1.00 97.88 108 ILE A CA 1
ATOM 874 C C . ILE A 1 108 ? 9.385 -1.236 -4.915 1.00 97.88 108 ILE A C 1
ATOM 876 O O . ILE A 1 108 ? 8.507 -0.378 -4.973 1.00 97.88 108 ILE A O 1
ATOM 880 N N . ALA A 1 109 ? 9.113 -2.529 -4.751 1.00 97.94 109 ALA A N 1
ATOM 881 C CA . ALA A 1 109 ? 7.768 -3.010 -4.457 1.00 97.94 109 ALA A CA 1
ATOM 882 C C . ALA A 1 109 ? 7.460 -2.804 -2.966 1.00 97.94 109 ALA A C 1
ATOM 884 O O . ALA A 1 109 ? 8.256 -3.179 -2.104 1.00 97.94 109 ALA A O 1
ATOM 885 N N . THR A 1 110 ? 6.304 -2.224 -2.653 1.00 98.38 110 THR A N 1
ATOM 886 C CA . THR A 1 110 ? 5.827 -2.016 -1.281 1.00 98.38 110 THR A CA 1
ATOM 887 C C . THR A 1 110 ? 4.363 -2.429 -1.15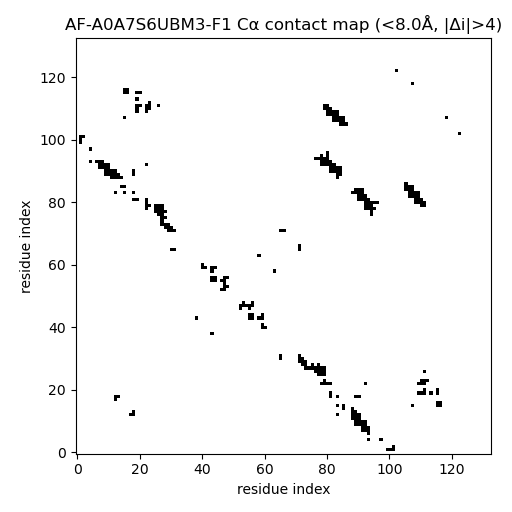2 1.00 98.38 110 THR A C 1
ATOM 889 O O . THR A 1 110 ? 3.622 -2.510 -2.134 1.00 98.38 110 THR A O 1
ATOM 892 N N . THR A 1 111 ? 3.936 -2.722 0.069 1.00 98.44 111 THR A N 1
ATOM 893 C CA . THR A 1 111 ? 2.548 -3.061 0.392 1.00 98.44 111 THR A CA 1
ATOM 894 C C . THR A 1 111 ? 2.074 -2.235 1.576 1.00 98.44 111 THR A C 1
ATOM 896 O O . THR A 1 111 ? 2.889 -1.722 2.341 1.00 98.44 111 THR A O 1
ATOM 899 N N . ALA A 1 112 ? 0.762 -2.185 1.793 1.00 97.81 112 ALA A N 1
ATOM 900 C CA . ALA A 1 112 ? 0.179 -1.544 2.972 1.00 97.81 112 ALA A CA 1
ATOM 901 C C . ALA A 1 112 ? 0.659 -2.154 4.308 1.00 97.81 112 ALA A C 1
ATOM 903 O O . ALA A 1 112 ? 0.531 -1.522 5.351 1.00 97.81 112 ALA A O 1
ATOM 904 N N . LEU A 1 113 ? 1.202 -3.377 4.288 1.00 97.94 113 LEU A N 1
ATOM 905 C CA . LEU A 1 113 ? 1.719 -4.081 5.467 1.00 97.94 113 LEU A CA 1
ATOM 906 C C . LEU A 1 113 ? 3.245 -3.991 5.608 1.00 97.94 113 LEU A C 1
ATOM 908 O O . LEU A 1 113 ? 3.797 -4.439 6.611 1.00 97.94 113 LEU A O 1
ATOM 912 N N . SER A 1 114 ? 3.939 -3.479 4.592 1.00 97.62 114 SER A N 1
ATOM 913 C CA . SER A 1 114 ? 5.399 -3.404 4.571 1.00 97.62 114 SER A CA 1
ATOM 914 C C . SER A 1 114 ? 5.920 -2.380 5.579 1.00 97.62 114 SER A C 1
ATOM 916 O O . SER A 1 114 ? 5.257 -1.381 5.856 1.00 97.62 114 SER A O 1
ATOM 918 N N . HIS A 1 115 ? 7.148 -2.580 6.071 1.00 98.06 115 HIS A N 1
ATOM 919 C CA . HIS A 1 115 ? 7.851 -1.521 6.791 1.00 98.06 115 HIS A CA 1
ATOM 920 C C . HIS A 1 115 ? 8.045 -0.317 5.851 1.00 98.06 115 HIS A C 1
ATOM 922 O O . HIS A 1 115 ? 8.443 -0.500 4.698 1.00 98.06 115 HIS A O 1
ATOM 928 N N . PRO A 1 116 ? 7.838 0.925 6.312 1.00 96.44 116 PRO A N 1
ATOM 929 C CA . PRO A 1 116 ? 7.811 2.092 5.427 1.00 96.44 116 PRO A CA 1
ATOM 930 C C . PRO A 1 116 ? 9.175 2.527 4.854 1.00 96.44 116 PRO A C 1
ATOM 932 O O . PRO A 1 116 ? 9.238 3.511 4.125 1.00 96.44 116 PRO A O 1
ATOM 935 N N . ILE A 1 117 ? 10.280 1.858 5.210 1.00 95.19 117 ILE A N 1
ATOM 936 C CA . ILE A 1 117 ? 11.655 2.321 4.912 1.00 95.19 117 ILE A CA 1
ATOM 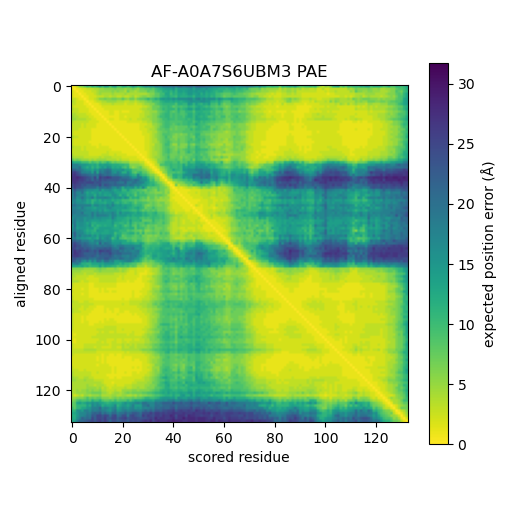937 C C . ILE A 1 117 ? 12.607 1.145 4.655 1.00 95.19 117 ILE A C 1
ATOM 939 O O . ILE A 1 117 ? 13.504 1.272 3.828 1.00 95.19 117 ILE A O 1
ATOM 943 N N . GLU A 1 118 ? 12.444 0.011 5.346 1.00 95.69 118 GLU A N 1
ATOM 944 C CA . GLU A 1 118 ? 13.291 -1.166 5.130 1.00 95.69 118 GLU A CA 1
ATOM 945 C C . GLU A 1 118 ? 13.115 -1.733 3.714 1.00 95.69 118 GLU A C 1
ATOM 947 O O . GLU A 1 118 ? 12.002 -1.813 3.191 1.00 95.69 118 GLU A O 1
ATOM 952 N N . VAL A 1 119 ? 14.229 -2.138 3.098 1.00 95.25 119 VAL A N 1
ATOM 953 C CA . VAL A 1 119 ? 14.277 -2.670 1.731 1.00 95.25 119 VAL A CA 1
ATOM 954 C C . VAL A 1 119 ? 15.101 -3.952 1.716 1.00 95.25 119 VAL A C 1
ATOM 956 O O . VAL A 1 119 ? 16.238 -3.965 2.182 1.00 95.25 119 VAL A O 1
ATOM 959 N N . GLU A 1 120 ? 14.549 -5.010 1.124 1.00 92.94 120 GLU A N 1
ATOM 960 C CA . GLU A 1 120 ? 15.320 -6.187 0.722 1.00 92.94 120 GLU A CA 1
ATOM 961 C C . GLU A 1 120 ? 15.871 -5.957 -0.688 1.00 92.94 120 GLU A C 1
ATOM 963 O O . GLU A 1 120 ? 15.118 -5.755 -1.642 1.00 92.94 120 GLU A O 1
ATOM 968 N N . HIS A 1 121 ? 17.196 -5.955 -0.817 1.00 90.44 121 HIS A N 1
ATOM 969 C CA . HIS A 1 121 ? 17.876 -5.696 -2.085 1.00 90.44 121 HIS A CA 1
ATOM 970 C C . HIS A 1 121 ? 18.133 -6.971 -2.895 1.00 90.44 121 HIS A C 1
ATOM 972 O O . HIS A 1 121 ? 18.379 -6.893 -4.101 1.00 90.44 121 HIS A O 1
ATOM 978 N N . ASN A 1 122 ? 18.082 -8.142 -2.260 1.00 89.75 122 ASN A N 1
ATOM 979 C CA . ASN A 1 122 ? 18.308 -9.412 -2.927 1.00 89.75 122 ASN A CA 1
ATOM 980 C C . ASN A 1 122 ? 17.060 -9.828 -3.708 1.00 89.75 122 ASN A C 1
ATOM 982 O O . ASN A 1 122 ? 16.046 -10.234 -3.141 1.00 89.75 122 ASN A O 1
ATOM 986 N N . PHE A 1 123 ? 17.157 -9.781 -5.036 1.00 88.62 123 PHE A N 1
ATOM 987 C CA . PHE A 1 123 ? 16.127 -10.353 -5.893 1.00 88.62 123 PHE A CA 1
ATOM 988 C C . PHE A 1 123 ? 16.142 -11.887 -5.769 1.00 88.62 123 PHE A C 1
ATOM 990 O O . PHE A 1 123 ? 17.214 -12.496 -5.868 1.00 88.62 123 PHE A O 1
ATOM 997 N N . PRO A 1 124 ? 14.988 -12.550 -5.577 1.00 86.50 124 PRO A N 1
ATOM 998 C CA . PRO A 1 124 ? 14.934 -13.980 -5.297 1.00 86.50 124 PRO A CA 1
ATOM 999 C C . PRO A 1 124 ? 15.098 -14.814 -6.577 1.00 86.50 124 PRO A C 1
ATOM 1001 O O . PRO A 1 124 ? 14.184 -15.510 -7.013 1.00 86.50 124 PRO A O 1
ATOM 1004 N N . CYS A 1 125 ? 16.291 -14.785 -7.177 1.00 79.88 125 CYS A N 1
ATOM 1005 C CA . CYS A 1 125 ? 16.613 -15.529 -8.399 1.00 79.88 125 CYS A CA 1
ATOM 1006 C C . CYS A 1 125 ? 16.354 -17.038 -8.260 1.00 79.88 125 CYS A C 1
ATOM 1008 O O . CYS A 1 125 ? 16.078 -17.702 -9.252 1.00 79.88 125 CYS A O 1
ATOM 1010 N N . SER A 1 126 ? 16.431 -17.587 -7.042 1.00 76.38 126 SER A N 1
ATOM 1011 C CA . SER A 1 126 ? 16.149 -18.998 -6.758 1.00 76.38 126 SER A CA 1
ATOM 1012 C C . SER A 1 126 ? 14.700 -19.401 -7.027 1.00 76.38 126 SER A C 1
ATOM 1014 O O . SER A 1 126 ? 14.492 -20.533 -7.447 1.00 76.38 126 SER A O 1
ATOM 1016 N N . LEU A 1 127 ? 13.728 -18.500 -6.836 1.00 68.81 127 LEU A N 1
ATOM 1017 C CA . LEU A 1 127 ? 12.309 -18.775 -7.104 1.00 68.81 127 LEU A CA 1
ATOM 1018 C C . LEU A 1 127 ? 12.018 -18.914 -8.603 1.00 68.81 127 LEU A C 1
ATOM 1020 O O . LEU A 1 127 ? 11.082 -19.604 -8.980 1.00 68.81 127 LEU A O 1
ATOM 1024 N N . TYR A 1 128 ? 12.844 -18.294 -9.446 1.00 66.50 128 TYR A N 1
ATOM 1025 C CA . TYR A 1 128 ? 12.669 -18.277 -10.899 1.00 66.50 128 TYR A CA 1
ATOM 1026 C C . TYR A 1 128 ? 13.585 -19.264 -11.634 1.00 66.50 128 TYR A C 1
ATOM 1028 O O . TYR A 1 128 ? 13.525 -19.352 -12.856 1.00 66.50 128 TYR A O 1
ATOM 1036 N N . LYS A 1 129 ? 14.431 -20.029 -10.925 1.00 61.81 129 LYS A N 1
ATOM 1037 C CA . LYS A 1 129 ? 15.368 -20.983 -11.551 1.00 61.81 129 LYS A CA 1
ATOM 1038 C C . LYS A 1 129 ? 14.675 -22.040 -12.412 1.00 61.81 129 LYS A C 1
ATOM 1040 O O . LYS A 1 129 ? 15.246 -22.442 -13.417 1.00 61.81 129 LYS A O 1
ATOM 1045 N N . ASP A 1 130 ? 13.468 -22.456 -12.036 1.00 61.69 130 ASP A N 1
ATOM 1046 C CA . ASP A 1 130 ? 12.701 -23.461 -12.781 1.00 61.69 130 ASP A CA 1
ATOM 1047 C C . ASP A 1 130 ? 11.866 -22.856 -13.928 1.00 61.69 130 ASP A C 1
ATOM 1049 O O . ASP A 1 130 ? 11.435 -23.585 -14.824 1.00 61.69 130 ASP A O 1
ATOM 1053 N N . GLU A 1 131 ? 11.665 -21.532 -13.928 1.00 58.38 131 GLU A N 1
ATOM 1054 C CA . GLU A 1 131 ? 10.925 -20.788 -14.961 1.00 58.38 131 GLU A CA 1
ATOM 1055 C C . GLU A 1 131 ? 11.836 -20.173 -16.037 1.00 58.38 131 GLU A C 1
ATOM 1057 O O . GLU A 1 131 ? 11.373 -19.863 -17.134 1.00 58.38 131 GLU A O 1
ATOM 1062 N N . ILE A 1 132 ? 13.134 -20.019 -15.749 1.00 52.59 132 ILE A N 1
ATOM 1063 C CA . ILE A 1 132 ? 14.167 -19.624 -16.713 1.00 52.59 132 ILE A CA 1
ATOM 1064 C C . ILE A 1 132 ? 14.698 -20.904 -17.383 1.00 52.59 132 ILE A C 1
ATOM 1066 O O . ILE A 1 132 ? 15.708 -21.468 -16.961 1.00 52.59 132 ILE A O 1
ATOM 1070 N N . LYS A 1 133 ? 13.988 -21.389 -18.407 1.00 44.44 133 LYS A N 1
ATOM 1071 C CA . LYS A 1 133 ? 14.478 -22.398 -19.361 1.00 44.44 133 LYS A CA 1
ATOM 1072 C C . LYS A 1 133 ? 14.651 -21.794 -20.743 1.00 44.44 133 LYS A C 1
ATOM 1074 O O . LYS A 1 133 ? 13.763 -21.011 -21.146 1.00 44.44 133 LYS A O 1
#

Organism: Plasmodium falciparum (NCBI:txid5833)

Foldseek 3Di:
DFDDDPDWDKDAAQDLLRLLVVQLVFWQFLDDPDDDDPDQLVVLCVVCVVVVPPVSPVCSVDVPVSVPDPVSGSVRFTQFKWKQFNVRNMITTHRDDGDDDDDDPRIFIHGNPDDSDDGDPDDPVVVCPVVPD